Protein AF-A0AAV2SUI7-F1 (afdb_monomer_lite)

Structure (mmCIF, N/CA/C/O backbone):
data_AF-A0AAV2SUI7-F1
#
_entry.id   AF-A0AAV2SUI7-F1
#
loop_
_atom_site.group_PDB
_atom_site.id
_atom_site.type_symbol
_atom_site.label_atom_id
_atom_site.label_alt_id
_atom_site.label_comp_id
_atom_site.label_asym_id
_atom_site.label_entity_id
_atom_site.label_seq_id
_atom_site.pdbx_PDB_ins_code
_atom_site.Cartn_x
_atom_site.Cartn_y
_atom_site.Cartn_z
_atom_site.occupancy
_atom_site.B_iso_or_equiv
_atom_site.auth_seq_id
_atom_site.auth_comp_id
_atom_site.auth_asym_id
_atom_site.auth_atom_id
_atom_site.pdbx_PDB_model_num
ATOM 1 N N . VAL A 1 1 ? 4.506 -5.520 -2.808 1.00 91.69 1 VAL A N 1
ATOM 2 C CA . VAL A 1 1 ? 4.144 -6.184 -4.086 1.00 91.69 1 VAL A CA 1
ATOM 3 C C . VAL A 1 1 ? 5.423 -6.659 -4.767 1.00 91.69 1 VAL A C 1
ATOM 5 O O . VAL A 1 1 ? 6.321 -5.845 -4.960 1.00 91.69 1 VAL A O 1
ATOM 8 N N . HIS A 1 2 ? 5.551 -7.961 -5.034 1.00 95.88 2 HIS A N 1
ATOM 9 C CA . HIS A 1 2 ? 6.792 -8.618 -5.475 1.00 95.88 2 HIS A CA 1
ATOM 10 C C . HIS A 1 2 ? 6.624 -9.230 -6.876 1.00 95.88 2 HIS A C 1
ATOM 12 O O . HIS A 1 2 ? 5.511 -9.550 -7.269 1.00 95.88 2 HIS A O 1
ATOM 18 N N . MET A 1 3 ? 7.723 -9.408 -7.614 1.00 92.12 3 MET A N 1
ATOM 19 C CA . MET A 1 3 ? 7.723 -10.105 -8.909 1.00 92.12 3 MET A CA 1
ATOM 20 C C . MET A 1 3 ? 7.667 -11.638 -8.750 1.00 92.12 3 MET A C 1
ATOM 22 O O . MET A 1 3 ? 8.266 -12.158 -7.809 1.00 92.12 3 MET A O 1
ATOM 26 N N . PRO A 1 4 ? 7.059 -12.395 -9.682 1.00 94.50 4 PRO A N 1
ATOM 27 C CA . PRO A 1 4 ? 6.248 -11.938 -10.813 1.00 94.50 4 PRO A CA 1
ATOM 28 C C . PRO A 1 4 ? 4.912 -11.334 -10.355 1.00 94.50 4 PRO A C 1
ATOM 30 O O . PRO A 1 4 ? 4.345 -11.770 -9.357 1.00 94.50 4 PRO A O 1
ATOM 33 N N . GLN A 1 5 ? 4.414 -10.338 -11.095 1.00 95.06 5 GLN A N 1
ATOM 34 C CA . GLN A 1 5 ? 3.115 -9.723 -10.810 1.00 95.06 5 GLN A CA 1
ATOM 35 C C . GLN A 1 5 ? 1.976 -10.656 -11.222 1.00 95.06 5 GLN A C 1
ATOM 37 O O . GLN A 1 5 ? 2.016 -11.256 -12.297 1.00 95.06 5 GLN A O 1
ATOM 42 N N . PHE A 1 6 ? 0.946 -10.725 -10.390 1.00 96.19 6 PHE A N 1
ATOM 43 C CA . PHE A 1 6 ? -0.303 -11.411 -10.679 1.00 96.19 6 PHE A CA 1
ATOM 44 C C . PHE A 1 6 ? -1.456 -10.610 -10.087 1.00 96.19 6 PHE A C 1
ATOM 46 O O . PHE A 1 6 ? -1.266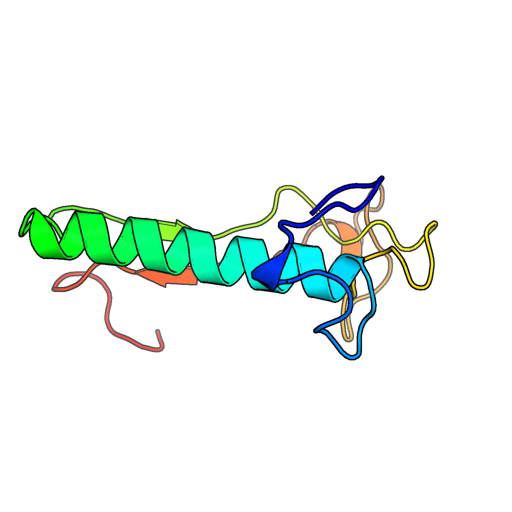 -9.861 -9.128 1.00 96.19 6 PHE A O 1
ATOM 53 N N . SER A 1 7 ? -2.635 -10.788 -10.666 1.00 97.88 7 SER A N 1
ATOM 54 C CA . SER A 1 7 ? -3.870 -10.256 -10.118 1.00 97.88 7 SER A CA 1
ATOM 55 C C . SER A 1 7 ? -5.057 -11.158 -10.447 1.00 97.88 7 SER A C 1
ATOM 57 O O . SER A 1 7 ? -4.993 -11.985 -11.364 1.00 97.88 7 SER A O 1
ATOM 59 N N . GLY A 1 8 ? -6.139 -11.003 -9.691 1.00 97.88 8 GLY A N 1
ATOM 60 C CA . GLY A 1 8 ? -7.444 -11.572 -9.987 1.00 97.88 8 GLY A CA 1
ATOM 61 C C . GLY A 1 8 ? -8.034 -11.031 -11.293 1.00 97.88 8 GLY A C 1
ATOM 62 O O . GLY A 1 8 ? -7.667 -9.958 -11.779 1.00 97.88 8 GLY A O 1
ATOM 63 N N . ALA A 1 9 ? -8.986 -11.780 -11.856 1.00 97.75 9 ALA A N 1
ATOM 64 C CA . ALA A 1 9 ? -9.595 -11.467 -13.151 1.00 97.75 9 ALA A CA 1
ATOM 65 C C . ALA A 1 9 ? -10.239 -10.071 -13.194 1.00 97.75 9 ALA A C 1
ATOM 67 O O . ALA A 1 9 ? -10.137 -9.393 -14.212 1.00 97.75 9 ALA A O 1
ATOM 68 N N . ASP A 1 10 ? -10.827 -9.622 -12.082 1.00 97.75 10 ASP A N 1
ATOM 69 C CA . ASP A 1 10 ? -11.483 -8.313 -11.978 1.00 97.75 10 ASP A CA 1
ATOM 70 C C . ASP A 1 10 ? -10.501 -7.130 -12.049 1.00 97.75 10 ASP A C 1
ATOM 72 O O . ASP A 1 10 ? -10.901 -6.009 -12.359 1.00 97.75 10 ASP A O 1
ATOM 76 N N . PHE A 1 11 ? -9.212 -7.371 -11.791 1.00 98.19 11 PHE A N 1
ATOM 77 C CA . PHE A 1 11 ? -8.166 -6.346 -11.797 1.00 98.19 11 PHE A CA 1
ATOM 78 C C . PHE A 1 11 ? -7.235 -6.456 -13.006 1.00 98.19 11 PHE A C 1
ATOM 80 O O . PHE A 1 11 ? -6.464 -5.535 -13.263 1.00 98.19 11 PHE A O 1
ATOM 87 N N . TYR A 1 12 ? -7.269 -7.562 -13.746 1.00 97.12 12 TYR A N 1
ATOM 88 C CA . TYR A 1 12 ? -6.357 -7.817 -14.856 1.00 97.12 12 TYR A CA 1
ATOM 89 C C . TYR A 1 12 ? -6.534 -6.806 -16.001 1.00 97.12 12 TYR A C 1
ATOM 91 O O . TYR A 1 12 ? -7.632 -6.641 -16.528 1.00 97.12 12 TYR A O 1
ATOM 99 N N . LEU A 1 13 ? -5.438 -6.155 -16.414 1.00 95.75 13 LEU A N 1
ATOM 100 C CA . LEU A 1 13 ? -5.407 -5.114 -17.455 1.00 95.75 13 LEU A CA 1
ATOM 101 C C . LEU A 1 13 ? -6.333 -3.921 -17.169 1.00 95.75 13 LEU A C 1
ATOM 103 O O . LEU A 1 13 ? -6.817 -3.268 -18.096 1.00 95.75 13 LEU A O 1
ATOM 107 N N . SER A 1 14 ? -6.569 -3.620 -15.892 1.00 96.44 14 SER A N 1
ATOM 108 C CA . SER A 1 14 ? -7.443 -2.516 -15.478 1.00 96.44 14 SER A CA 1
ATOM 109 C C . SER A 1 14 ? -6.663 -1.241 -15.153 1.00 96.44 14 SER A C 1
ATOM 111 O O . SER A 1 14 ? -7.176 -0.130 -15.309 1.00 96.44 14 SER A O 1
ATOM 113 N N . SER A 1 15 ? -5.407 -1.376 -14.721 1.00 96.81 15 SER A N 1
ATOM 114 C CA . SER A 1 15 ? -4.593 -0.261 -14.262 1.00 96.81 15 SER A CA 1
ATOM 115 C C . SER A 1 15 ? -3.761 0.358 -15.390 1.00 96.81 15 SER A C 1
ATOM 117 O O . SER A 1 15 ? -3.059 -0.356 -16.113 1.00 96.81 15 SER A O 1
ATOM 119 N N . PRO A 1 16 ? -3.679 1.702 -15.489 1.00 96.00 16 PRO A N 1
ATOM 120 C CA . PRO A 1 16 ? -2.774 2.363 -16.434 1.00 96.00 16 PRO A CA 1
ATOM 121 C C . PRO A 1 16 ? -1.288 2.099 -16.131 1.00 96.00 16 PRO A C 1
ATOM 123 O O . PRO A 1 16 ? -0.428 2.422 -16.946 1.00 96.00 16 PRO A O 1
ATOM 126 N N . ARG A 1 17 ? -0.962 1.519 -14.964 1.00 95.88 17 ARG A N 1
ATOM 127 C CA . ARG A 1 17 ? 0.400 1.103 -14.590 1.00 95.88 17 ARG A CA 1
ATOM 128 C C . ARG A 1 17 ? 0.714 -0.354 -14.954 1.00 95.88 17 ARG A C 1
ATOM 130 O O . ARG A 1 17 ? 1.725 -0.883 -14.495 1.00 95.88 17 ARG A O 1
ATOM 137 N N . GLY A 1 18 ? -0.130 -0.996 -15.761 1.00 95.75 18 GLY A N 1
ATOM 138 C CA . GLY A 1 18 ? 0.022 -2.397 -16.148 1.00 95.75 18 GLY A CA 1
ATOM 139 C C . GLY A 1 18 ? -0.073 -3.341 -14.948 1.00 95.75 18 GLY A C 1
ATOM 140 O O . GLY A 1 18 ? -0.625 -2.990 -13.910 1.00 95.75 18 GLY A O 1
ATOM 141 N N . GLN A 1 19 ? 0.530 -4.526 -15.065 1.00 95.81 19 GLN A N 1
ATOM 142 C CA . GLN A 1 19 ? 0.348 -5.622 -14.102 1.00 95.81 19 GLN A CA 1
ATOM 143 C C . GLN A 1 19 ? 0.737 -5.287 -12.656 1.00 95.81 19 GLN A C 1
ATOM 145 O O . GLN A 1 19 ? 0.117 -5.792 -11.726 1.00 95.81 19 GLN A O 1
ATOM 150 N N . ILE A 1 20 ? 1.751 -4.439 -12.432 1.00 96.44 20 ILE A N 1
ATOM 151 C CA . ILE A 1 20 ? 2.061 -3.999 -11.062 1.00 96.44 20 ILE A CA 1
ATOM 152 C C . ILE A 1 20 ? 0.941 -3.116 -10.505 1.00 96.44 20 ILE A C 1
ATOM 154 O O . ILE A 1 20 ? 0.626 -3.186 -9.322 1.00 96.44 20 ILE A O 1
ATOM 158 N N . GLY A 1 21 ? 0.340 -2.287 -11.357 1.00 97.69 21 GLY A N 1
ATOM 159 C CA . GLY A 1 21 ? -0.835 -1.505 -11.014 1.00 97.69 21 GLY A CA 1
ATOM 160 C C . GLY A 1 21 ? -2.022 -2.395 -10.674 1.00 97.69 21 GLY A C 1
ATOM 161 O O . GLY A 1 21 ? -2.648 -2.163 -9.650 1.00 97.69 21 GLY A O 1
ATOM 162 N N . ASP A 1 22 ? -2.265 -3.435 -11.471 1.00 97.94 22 ASP A N 1
ATOM 163 C CA . ASP A 1 22 ? -3.336 -4.408 -11.226 1.00 97.94 22 ASP A CA 1
ATOM 164 C C . ASP A 1 22 ? -3.158 -5.103 -9.862 1.00 97.94 22 ASP A C 1
ATOM 166 O O . ASP A 1 22 ? -4.084 -5.139 -9.055 1.00 97.94 22 ASP A O 1
ATOM 170 N N . ALA A 1 23 ? -1.941 -5.569 -9.557 1.00 97.81 23 ALA A N 1
ATOM 171 C CA . ALA A 1 23 ? -1.613 -6.192 -8.273 1.00 97.81 23 ALA A CA 1
ATOM 172 C C . ALA A 1 23 ? -1.752 -5.219 -7.083 1.00 97.81 23 ALA A C 1
ATOM 174 O O . ALA A 1 23 ? -2.173 -5.610 -5.994 1.00 97.81 23 ALA A O 1
ATOM 175 N N . ILE A 1 24 ? -1.397 -3.941 -7.269 1.00 97.94 24 ILE A N 1
ATOM 176 C CA . ILE A 1 24 ? -1.588 -2.900 -6.246 1.00 97.94 24 ILE A CA 1
ATOM 177 C C . ILE A 1 24 ? -3.080 -2.608 -6.040 1.00 97.94 24 ILE A C 1
ATOM 179 O O . ILE A 1 24 ? -3.501 -2.455 -4.897 1.00 97.94 24 ILE A O 1
ATOM 183 N N . SER A 1 25 ? -3.871 -2.543 -7.111 1.00 98.38 25 SER A N 1
ATOM 184 C CA . SER A 1 25 ? -5.317 -2.311 -7.037 1.00 98.38 25 SER A CA 1
ATOM 185 C C . SER A 1 25 ? -6.045 -3.448 -6.324 1.00 98.38 25 SER A C 1
ATOM 187 O O . SER A 1 25 ? -6.917 -3.186 -5.499 1.00 98.38 25 SER A O 1
ATOM 189 N N . GLU A 1 26 ? -5.656 -4.699 -6.570 1.00 98.62 26 GLU A N 1
ATOM 190 C CA . GLU A 1 26 ? -6.207 -5.837 -5.831 1.00 98.62 26 GLU A CA 1
ATOM 191 C C . GLU A 1 26 ? -5.798 -5.820 -4.352 1.00 98.62 26 GLU A C 1
ATOM 193 O O . GLU A 1 26 ? -6.629 -6.073 -3.480 1.00 98.62 26 GLU A O 1
ATOM 198 N N . LEU A 1 27 ? -4.541 -5.471 -4.043 1.00 98.44 27 LEU A N 1
ATOM 199 C CA . LEU A 1 27 ? -4.086 -5.300 -2.659 1.00 98.44 27 LEU A CA 1
ATOM 200 C C . LEU A 1 27 ? -4.897 -4.220 -1.925 1.00 98.44 27 LEU A C 1
ATOM 202 O O . LEU A 1 27 ? -5.312 -4.443 -0.789 1.00 98.44 27 LEU A O 1
ATOM 206 N N . ASP A 1 28 ? -5.125 -3.071 -2.562 1.00 98.50 28 ASP A N 1
ATOM 207 C CA . ASP A 1 28 ? -5.934 -1.978 -2.011 1.00 98.50 28 ASP A CA 1
ATOM 208 C C . ASP A 1 28 ? -7.373 -2.434 -1.725 1.00 98.50 28 ASP A C 1
ATOM 210 O O . ASP A 1 28 ? -7.877 -2.274 -0.608 1.00 98.50 28 ASP A O 1
ATOM 214 N N . TRP A 1 29 ? -8.000 -3.119 -2.686 1.00 98.62 29 TRP A N 1
ATOM 215 C CA . TRP A 1 29 ? -9.324 -3.709 -2.502 1.00 98.62 29 TRP A CA 1
ATOM 216 C C . TRP A 1 29 ? -9.359 -4.714 -1.340 1.00 98.62 29 TRP A C 1
ATOM 218 O O . TRP A 1 29 ? -10.276 -4.667 -0.514 1.00 98.62 29 TRP A O 1
ATOM 228 N N . ALA A 1 30 ? -8.354 -5.588 -1.234 1.00 98.62 30 ALA A N 1
ATOM 229 C CA . ALA A 1 30 ? -8.260 -6.591 -0.177 1.00 98.62 30 ALA A CA 1
ATOM 230 C C . ALA A 1 30 ? -8.106 -5.953 1.214 1.00 98.62 30 ALA A C 1
ATOM 232 O O . ALA A 1 30 ? -8.748 -6.396 2.169 1.00 98.62 30 ALA A O 1
ATOM 233 N N . VAL A 1 31 ? -7.322 -4.875 1.337 1.00 98.50 31 VAL A N 1
ATOM 234 C CA . VAL A 1 31 ? -7.261 -4.073 2.571 1.00 98.50 31 VAL A CA 1
ATOM 235 C C . VAL A 1 31 ? -8.646 -3.519 2.909 1.00 98.50 31 VAL A C 1
ATOM 237 O O . VAL A 1 31 ? -9.075 -3.617 4.059 1.00 98.50 31 VAL A O 1
ATOM 240 N N . GLY A 1 32 ? -9.386 -3.020 1.916 1.00 98.56 32 GLY A N 1
ATOM 241 C CA . GLY A 1 32 ? -10.779 -2.603 2.082 1.00 98.56 32 GLY A CA 1
ATOM 242 C C . GLY A 1 32 ? -11.678 -3.706 2.654 1.00 98.56 32 GLY A C 1
ATOM 243 O O . GLY A 1 32 ? -12.440 -3.443 3.585 1.00 98.56 32 GLY A O 1
ATOM 244 N N . GLN A 1 33 ? -11.546 -4.948 2.173 1.00 98.81 33 GLN A N 1
ATOM 245 C CA . GLN A 1 33 ? -12.305 -6.093 2.701 1.00 98.81 33 GLN A CA 1
ATOM 246 C C . GLN A 1 33 ? -11.982 -6.372 4.175 1.00 98.81 33 GLN A C 1
ATOM 248 O O . GLN A 1 33 ? -12.889 -6.589 4.977 1.00 98.81 33 GLN A O 1
ATOM 253 N N . VAL A 1 34 ? -10.702 -6.319 4.559 1.00 98.50 34 VAL A N 1
ATOM 254 C CA . VAL A 1 34 ? -10.283 -6.499 5.959 1.00 98.50 34 VAL A CA 1
ATOM 255 C C . VAL A 1 34 ? -10.852 -5.391 6.846 1.00 98.50 34 VAL A C 1
ATOM 257 O O . VAL A 1 34 ? -11.409 -5.671 7.906 1.00 98.50 34 VAL A O 1
ATOM 260 N N . LEU A 1 35 ? -10.758 -4.132 6.409 1.00 98.50 35 LEU A N 1
ATOM 261 C CA . LEU A 1 35 ? -11.304 -2.993 7.150 1.00 98.50 35 LEU A CA 1
ATOM 262 C C . LEU A 1 35 ? -12.825 -3.092 7.317 1.00 98.50 35 LEU A C 1
ATOM 264 O O . LEU A 1 35 ? -13.343 -2.787 8.394 1.00 98.50 35 LEU A O 1
ATOM 268 N N . GLN A 1 36 ? -13.530 -3.547 6.279 1.00 98.69 36 GLN A N 1
ATOM 269 C CA . GLN A 1 36 ? -14.969 -3.780 6.332 1.00 98.69 36 GLN A CA 1
ATOM 270 C C . GLN A 1 36 ? -15.313 -4.908 7.313 1.00 98.69 36 GLN A C 1
ATOM 272 O O . GLN A 1 36 ? -16.182 -4.723 8.157 1.00 98.69 36 GLN A O 1
ATOM 277 N N . ALA A 1 37 ? -14.572 -6.018 7.304 1.00 98.69 37 ALA A N 1
ATOM 278 C CA . ALA A 1 37 ? -14.779 -7.109 8.257 1.00 98.69 37 ALA A CA 1
ATOM 279 C C . ALA A 1 37 ? -14.566 -6.669 9.721 1.00 98.69 37 ALA A C 1
ATOM 281 O O . ALA A 1 37 ? -15.353 -7.026 10.597 1.00 98.69 37 ALA A O 1
ATOM 282 N N . ILE A 1 38 ? -13.543 -5.847 9.997 1.00 98.50 38 ILE A N 1
ATOM 283 C CA . ILE A 1 38 ? -13.312 -5.268 11.336 1.00 98.50 38 ILE A CA 1
ATOM 284 C C . ILE A 1 38 ? -14.490 -4.371 11.749 1.00 98.50 38 ILE A C 1
ATOM 286 O O . ILE A 1 38 ? -14.910 -4.382 12.911 1.00 98.50 38 ILE A O 1
ATOM 290 N N . LYS A 1 39 ? -15.028 -3.592 10.803 1.00 97.88 39 LYS A N 1
ATOM 291 C CA . LYS A 1 39 ? -16.206 -2.747 11.018 1.00 97.88 39 LYS A CA 1
ATOM 292 C C . LYS A 1 39 ? -17.452 -3.566 11.330 1.00 97.88 39 LYS A C 1
ATOM 294 O O . LYS A 1 39 ? -18.117 -3.275 12.318 1.00 97.88 39 LYS A O 1
ATOM 299 N N . ASP A 1 40 ? -17.733 -4.595 10.542 1.00 98.56 40 ASP A N 1
ATOM 300 C CA . ASP A 1 40 ? -18.911 -5.450 10.714 1.00 98.56 40 ASP A CA 1
ATOM 301 C C . ASP A 1 40 ? -18.860 -6.237 12.032 1.00 98.56 40 ASP A C 1
ATOM 303 O O . ASP A 1 40 ? -19.891 -6.496 12.653 1.00 98.56 40 ASP A O 1
ATOM 307 N N . ALA A 1 41 ? -17.654 -6.538 12.520 1.00 98.50 41 ALA A N 1
ATOM 308 C CA . ALA A 1 41 ? -17.425 -7.116 13.841 1.00 98.50 41 ALA A CA 1
ATOM 309 C C . ALA A 1 41 ? -17.554 -6.107 15.005 1.00 98.50 41 ALA A C 1
ATOM 311 O O . ALA A 1 41 ? -17.384 -6.495 16.159 1.00 98.50 41 ALA A O 1
ATOM 312 N N . ASN A 1 42 ? -17.829 -4.824 14.733 1.00 98.00 42 ASN A N 1
ATOM 313 C CA . ASN A 1 42 ? -17.833 -3.724 15.709 1.00 98.00 42 ASN A CA 1
ATOM 314 C C . ASN A 1 42 ? -16.524 -3.617 16.521 1.00 98.00 42 ASN A C 1
ATOM 316 O O . ASN A 1 42 ? -16.531 -3.224 17.685 1.00 98.00 42 ASN A O 1
ATOM 320 N N . ALA A 1 43 ? -15.386 -3.965 15.912 1.00 98.12 43 ALA A N 1
ATOM 321 C CA . ALA A 1 43 ? -14.095 -4.061 16.596 1.00 98.12 43 ALA A CA 1
ATOM 322 C C . ALA A 1 43 ? -13.148 -2.881 16.307 1.00 98.12 43 ALA A C 1
ATOM 324 O O . ALA A 1 43 ? -11.992 -2.903 16.731 1.00 98.12 43 ALA A O 1
ATOM 325 N N . GLN A 1 44 ? -13.607 -1.852 15.587 1.00 97.38 44 GLN A N 1
ATOM 326 C CA . GLN A 1 44 ? -12.743 -0.777 15.077 1.00 97.38 44 GLN A CA 1
ATOM 327 C C . GLN A 1 44 ? -12.020 -0.000 16.187 1.00 97.38 44 GLN A C 1
ATOM 329 O O . GLN A 1 44 ? -10.835 0.282 16.057 1.00 97.38 44 GLN A O 1
ATOM 334 N N . GLU A 1 45 ? -12.697 0.308 17.295 1.00 97.12 45 GLU A N 1
ATOM 335 C CA . GLU A 1 45 ? -12.099 1.053 18.418 1.00 97.12 45 GLU A CA 1
ATOM 336 C C . GLU A 1 45 ? -11.129 0.209 19.258 1.00 97.12 45 GLU A C 1
ATOM 338 O O . GLU A 1 45 ? -10.351 0.754 20.034 1.00 97.12 45 GLU A O 1
ATOM 343 N N . ASN A 1 46 ? -11.129 -1.116 19.088 1.00 97.88 46 ASN A N 1
ATOM 344 C CA . ASN A 1 46 ? -10.235 -2.040 19.792 1.00 97.88 46 ASN A CA 1
ATOM 345 C C . ASN A 1 46 ? -9.242 -2.739 18.846 1.00 97.88 46 ASN A C 1
ATOM 347 O O . ASN A 1 46 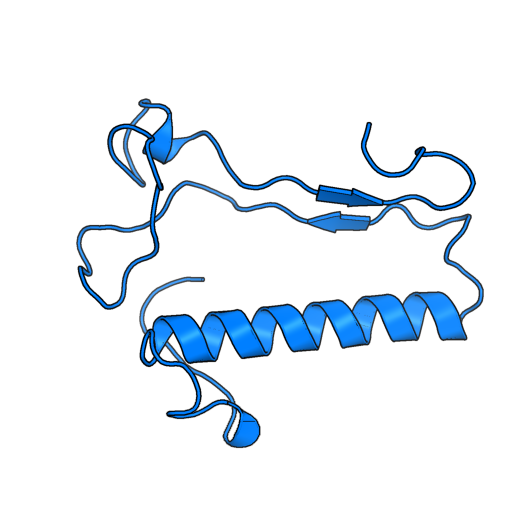? -8.634 -3.745 19.207 1.00 97.88 46 ASN A O 1
ATOM 351 N N . THR A 1 47 ? -9.091 -2.229 17.621 1.00 98.38 47 THR A N 1
ATOM 352 C CA . THR A 1 47 ? -8.179 -2.784 16.620 1.00 98.38 47 THR A CA 1
ATOM 353 C C . THR A 1 47 ? -7.302 -1.676 16.059 1.00 98.38 47 THR A C 1
ATOM 355 O O . THR A 1 47 ? -7.793 -0.735 15.439 1.00 98.38 47 THR A O 1
ATOM 358 N N . ILE A 1 48 ? -5.988 -1.815 16.234 1.00 98.19 48 ILE A N 1
ATOM 359 C CA . ILE A 1 48 ? -5.009 -1.006 15.511 1.00 98.19 48 ILE A CA 1
ATOM 360 C C . ILE A 1 48 ? -4.734 -1.646 14.152 1.00 98.19 48 ILE A C 1
ATOM 362 O O . ILE A 1 48 ? -4.416 -2.832 14.064 1.00 9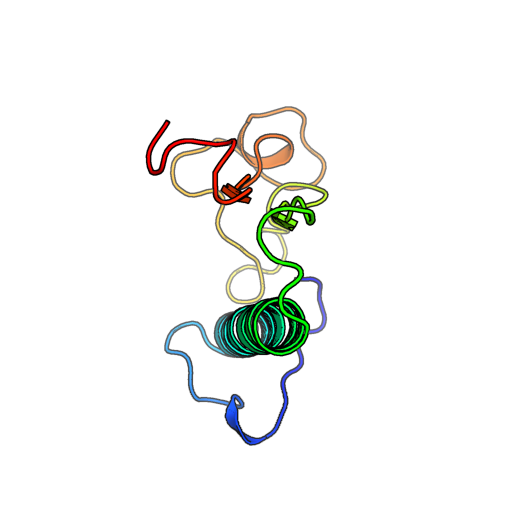8.19 48 ILE A O 1
ATOM 366 N N . VAL A 1 49 ? -4.832 -0.853 13.088 1.00 98.31 49 VAL A N 1
ATOM 367 C CA . VAL A 1 49 ? -4.427 -1.272 11.745 1.00 98.31 49 VAL A CA 1
ATOM 368 C C . VAL A 1 49 ? -3.227 -0.442 11.325 1.00 98.31 49 VAL A C 1
ATOM 370 O O . VAL A 1 49 ? -3.295 0.786 11.282 1.00 98.31 49 VAL A O 1
ATOM 373 N N . TRP A 1 50 ? -2.128 -1.122 11.004 1.00 98.19 50 TRP A N 1
ATOM 374 C CA . TRP A 1 50 ? -0.905 -0.512 10.496 1.00 98.19 50 TRP A CA 1
ATOM 375 C C . TRP A 1 50 ? -0.560 -1.127 9.142 1.00 98.19 50 TRP A C 1
ATOM 377 O O . TRP A 1 50 ? -0.231 -2.307 9.043 1.00 98.19 50 TRP A O 1
ATOM 387 N N . PHE A 1 51 ? -0.634 -0.311 8.097 1.00 98.44 51 PHE A N 1
ATOM 388 C CA . PHE A 1 51 ? -0.192 -0.657 6.756 1.00 98.44 51 PHE A CA 1
ATOM 389 C C . PHE A 1 51 ? 1.230 -0.144 6.509 1.00 98.44 51 PHE A C 1
ATOM 391 O O . PHE A 1 51 ? 1.512 1.033 6.749 1.00 98.44 51 PHE A O 1
ATOM 398 N N . SER A 1 52 ? 2.115 -1.015 6.020 1.00 98.25 52 SER A N 1
ATOM 399 C CA . SER A 1 52 ? 3.504 -0.677 5.695 1.00 98.25 52 SER A CA 1
ATOM 400 C C . SER A 1 52 ? 4.073 -1.589 4.596 1.00 98.25 52 SER A C 1
ATOM 402 O O . SER A 1 52 ? 3.395 -2.497 4.117 1.00 98.25 52 SER A O 1
ATOM 404 N N . SER A 1 53 ? 5.325 -1.348 4.203 1.00 98.25 53 SER A N 1
ATOM 405 C CA . SER A 1 53 ? 6.119 -2.198 3.305 1.00 98.25 53 SER A CA 1
ATOM 406 C C . SER A 1 53 ? 7.388 -2.685 4.013 1.00 98.25 53 SER A C 1
ATOM 408 O O . SER A 1 53 ? 7.868 -2.046 4.944 1.00 98.25 53 SER A O 1
ATOM 410 N N . ASP A 1 54 ? 7.946 -3.806 3.564 1.00 98.12 54 ASP A N 1
ATOM 411 C CA . ASP A 1 54 ? 9.175 -4.408 4.100 1.00 98.12 54 ASP A CA 1
ATOM 412 C C . ASP A 1 54 ? 10.450 -3.653 3.679 1.00 98.12 54 ASP A C 1
ATOM 414 O O . ASP A 1 54 ? 11.392 -3.511 4.455 1.00 98.12 54 ASP A O 1
ATOM 418 N N . ASN A 1 55 ? 10.471 -3.146 2.448 1.00 98.38 55 ASN A N 1
ATOM 419 C CA . ASN A 1 55 ? 11.538 -2.335 1.866 1.00 98.38 55 ASN A CA 1
ATOM 420 C C . ASN A 1 55 ? 10.999 -1.427 0.746 1.00 98.38 55 ASN A C 1
ATOM 422 O O . ASN A 1 55 ? 9.828 -1.504 0.361 1.00 98.38 55 ASN A O 1
ATOM 426 N N . GLY A 1 56 ? 11.882 -0.603 0.176 1.00 98.38 56 GLY A N 1
ATOM 427 C CA . GLY A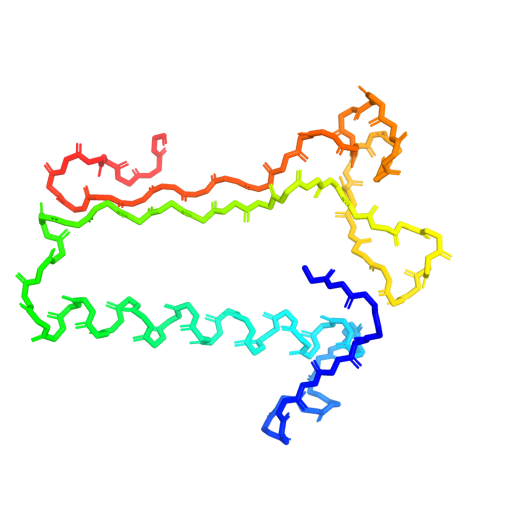 1 56 ? 11.635 0.172 -1.040 1.00 98.38 56 GLY A CA 1
ATOM 428 C C . GLY A 1 56 ? 11.365 -0.676 -2.296 1.00 98.38 56 GLY A C 1
ATOM 429 O O . GLY A 1 56 ? 11.432 -1.907 -2.257 1.00 98.38 56 GLY A O 1
ATOM 430 N N . PRO A 1 57 ? 11.061 -0.046 -3.443 1.00 97.88 57 PRO A N 1
ATOM 431 C CA . PRO A 1 57 ? 10.703 -0.753 -4.670 1.00 97.88 57 PRO A CA 1
ATOM 432 C C . PRO A 1 57 ? 11.893 -1.487 -5.298 1.00 97.88 57 PRO A C 1
ATOM 434 O O . PRO A 1 57 ? 13.025 -1.008 -5.264 1.00 97.88 57 PRO A O 1
ATOM 437 N N . ALA A 1 58 ? 11.624 -2.611 -5.962 1.00 96.56 58 ALA A N 1
ATOM 438 C CA . ALA A 1 58 ? 12.593 -3.288 -6.823 1.00 96.56 58 ALA A CA 1
ATOM 439 C C . ALA A 1 58 ? 12.629 -2.626 -8.216 1.00 96.56 58 ALA A C 1
ATOM 441 O O . ALA A 1 58 ? 11.913 -3.037 -9.129 1.00 96.56 58 ALA A O 1
ATOM 442 N N . MET A 1 59 ? 13.420 -1.556 -8.366 1.00 93.12 59 MET A N 1
ATOM 443 C CA . MET A 1 59 ? 13.504 -0.779 -9.618 1.00 93.12 59 MET A CA 1
ATOM 444 C C . MET A 1 59 ? 14.227 -1.507 -10.764 1.00 93.12 59 MET A C 1
ATOM 446 O O . MET A 1 59 ? 14.072 -1.110 -11.918 1.00 93.12 59 MET A O 1
ATOM 450 N N . GLU A 1 60 ? 14.967 -2.585 -10.481 1.00 93.56 60 GLU A N 1
ATOM 451 C CA . GLU A 1 60 ? 15.594 -3.442 -11.504 1.00 93.56 60 GLU A CA 1
ATOM 452 C C . GLU A 1 60 ? 14.586 -4.067 -12.484 1.00 93.56 60 GLU A C 1
ATOM 454 O O . GLU A 1 60 ? 14.946 -4.410 -13.605 1.00 93.56 60 GLU A O 1
ATOM 459 N N . PHE A 1 61 ? 13.309 -4.160 -12.097 1.00 93.81 61 PHE A N 1
ATOM 460 C CA . PHE A 1 61 ? 12.231 -4.673 -12.946 1.00 93.81 61 PHE A CA 1
ATOM 461 C C . PHE A 1 61 ? 11.525 -3.585 -13.768 1.00 93.81 61 PHE A C 1
ATOM 463 O O . PHE A 1 61 ? 10.488 -3.845 -14.380 1.00 93.81 61 PHE A O 1
ATOM 470 N N . HIS A 1 62 ? 12.073 -2.366 -13.798 1.00 91.00 62 HIS A N 1
ATOM 471 C CA . HIS A 1 62 ? 11.578 -1.237 -14.586 1.00 91.00 62 HIS A CA 1
ATOM 472 C C . HIS A 1 62 ? 10.062 -1.020 -14.420 1.00 91.00 62 HIS A C 1
ATOM 474 O O . HIS A 1 62 ? 9.595 -0.702 -13.330 1.00 91.00 62 HIS A O 1
ATOM 480 N N . GLN A 1 63 ? 9.284 -1.209 -15.491 1.00 89.62 63 GLN A N 1
ATOM 481 C CA . GLN A 1 63 ? 7.834 -0.985 -15.519 1.00 89.62 63 GLN A CA 1
ATOM 482 C C . GLN A 1 63 ? 7.057 -1.971 -14.631 1.00 89.62 63 GLN A C 1
ATOM 484 O O . GLN A 1 63 ? 5.940 -1.675 -14.219 1.00 89.62 63 GLN A O 1
ATOM 489 N N . HIS A 1 64 ? 7.663 -3.114 -14.298 1.00 91.50 64 HIS A N 1
ATOM 490 C CA . HIS A 1 64 ? 7.105 -4.119 -13.393 1.00 91.50 64 HIS A CA 1
ATOM 491 C C . HIS A 1 64 ? 7.566 -3.933 -11.934 1.00 91.50 64 HIS A C 1
ATOM 493 O O . HIS A 1 64 ? 7.217 -4.738 -11.066 1.00 91.50 64 HIS A O 1
ATOM 499 N N . GLY A 1 65 ? 8.358 -2.888 -11.666 1.00 93.69 65 GLY A N 1
ATOM 500 C CA . GLY A 1 65 ? 8.817 -2.468 -10.345 1.00 93.69 65 GLY A CA 1
ATOM 501 C C . GLY A 1 65 ? 8.012 -1.294 -9.775 1.00 93.69 65 GLY A C 1
ATOM 502 O O . GLY A 1 65 ? 7.305 -0.569 -10.479 1.00 93.69 65 GLY A O 1
ATOM 503 N N . GLY A 1 66 ? 8.099 -1.110 -8.455 1.00 95.69 66 GLY A N 1
ATOM 504 C CA . GLY A 1 66 ? 7.464 0.016 -7.763 1.00 95.69 66 GLY A CA 1
ATOM 505 C C . GLY A 1 66 ? 8.159 1.360 -8.036 1.00 95.69 66 GLY A C 1
ATOM 506 O O . GLY A 1 66 ? 9.107 1.444 -8.810 1.00 95.69 66 GLY A O 1
ATOM 507 N N . SER A 1 67 ? 7.708 2.420 -7.363 1.00 96.38 67 SER A N 1
ATOM 508 C CA . SER A 1 67 ? 8.313 3.757 -7.449 1.00 96.38 67 SER A CA 1
ATOM 509 C C . SER A 1 67 ? 8.762 4.233 -6.072 1.00 96.38 67 SER A C 1
ATOM 511 O O . SER A 1 67 ? 8.029 4.065 -5.100 1.00 96.38 67 SER A O 1
ATOM 513 N N . ALA A 1 68 ? 9.953 4.832 -5.998 1.00 97.56 68 ALA A N 1
ATOM 514 C CA . ALA A 1 68 ? 10.470 5.476 -4.788 1.00 97.56 68 ALA A CA 1
ATOM 515 C C . ALA A 1 68 ? 10.063 6.964 -4.719 1.00 97.56 68 ALA A C 1
ATOM 517 O O . ALA A 1 68 ? 10.450 7.684 -3.800 1.00 97.56 68 ALA A O 1
ATOM 518 N N . GLY A 1 69 ? 9.295 7.448 -5.703 1.00 97.06 69 GLY A N 1
ATOM 519 C CA . GLY A 1 69 ? 8.940 8.856 -5.832 1.00 97.06 69 GLY A CA 1
ATOM 520 C C . GLY A 1 69 ? 10.182 9.731 -6.010 1.00 97.06 69 GLY A C 1
ATOM 521 O O . GLY A 1 69 ? 10.990 9.497 -6.903 1.00 97.06 69 GLY A O 1
ATOM 522 N N . LEU A 1 70 ? 10.326 10.740 -5.149 1.00 98.00 70 LEU A N 1
ATOM 523 C CA . LEU A 1 70 ? 11.457 11.677 -5.157 1.00 98.00 70 LEU A CA 1
ATOM 524 C C . LEU A 1 70 ? 12.699 11.135 -4.424 1.00 98.00 70 LEU A C 1
ATOM 526 O O . LEU A 1 70 ? 13.724 11.813 -4.365 1.00 98.00 70 LEU A O 1
ATOM 530 N N . LEU A 1 71 ? 12.602 9.952 -3.810 1.00 98.38 71 LEU A N 1
ATOM 531 C CA . LEU A 1 71 ? 13.653 9.406 -2.959 1.00 98.38 71 LEU A CA 1
ATOM 532 C C . LEU A 1 71 ? 14.765 8.754 -3.784 1.00 98.38 71 LEU A C 1
ATOM 534 O O . LEU A 1 71 ? 14.553 8.217 -4.871 1.00 98.38 71 LEU A O 1
ATOM 538 N N . ARG A 1 72 ? 15.979 8.781 -3.233 1.00 98.12 72 ARG A N 1
ATOM 539 C CA . ARG A 1 72 ? 17.168 8.230 -3.883 1.00 98.12 72 ARG A CA 1
ATOM 540 C C . ARG A 1 72 ? 17.236 6.707 -3.733 1.00 98.12 72 ARG A C 1
ATOM 542 O O . ARG A 1 72 ? 17.158 6.201 -2.617 1.00 98.12 72 ARG A O 1
ATOM 549 N N . CYS A 1 73 ? 17.519 6.015 -4.839 1.00 97.81 73 CYS A N 1
ATOM 550 C CA . CYS A 1 73 ? 17.716 4.560 -4.924 1.00 97.81 73 CYS A CA 1
ATOM 551 C C . CYS A 1 73 ? 16.485 3.733 -4.484 1.00 97.81 73 CYS A C 1
ATOM 553 O O . CYS A 1 73 ? 15.359 4.204 -4.594 1.00 97.81 73 CYS A O 1
ATOM 555 N N . ALA A 1 74 ? 16.690 2.456 -4.148 1.00 97.94 74 ALA A N 1
ATOM 556 C CA . ALA A 1 74 ? 15.663 1.409 -4.129 1.00 97.94 74 ALA A CA 1
ATOM 557 C C . ALA A 1 74 ? 16.046 0.243 -3.199 1.00 97.94 74 ALA A C 1
ATOM 559 O O . ALA A 1 74 ? 17.043 0.329 -2.469 1.00 97.94 74 ALA A O 1
ATOM 560 N N . LYS A 1 75 ? 15.253 -0.841 -3.235 1.00 98.31 75 LYS A N 1
ATOM 561 C CA . LYS A 1 75 ? 15.517 -2.122 -2.561 1.00 98.31 75 LYS A CA 1
ATOM 562 C C . LYS A 1 75 ? 17.002 -2.504 -2.626 1.00 98.31 75 LYS A C 1
ATOM 564 O O . LYS A 1 75 ? 17.644 -2.370 -3.663 1.00 98.31 75 LYS A O 1
ATOM 569 N N . GLY A 1 76 ? 17.539 -2.979 -1.502 1.00 98.00 76 GLY A N 1
ATOM 570 C CA . GLY A 1 76 ? 18.941 -3.399 -1.386 1.00 98.00 76 GLY A CA 1
ATOM 571 C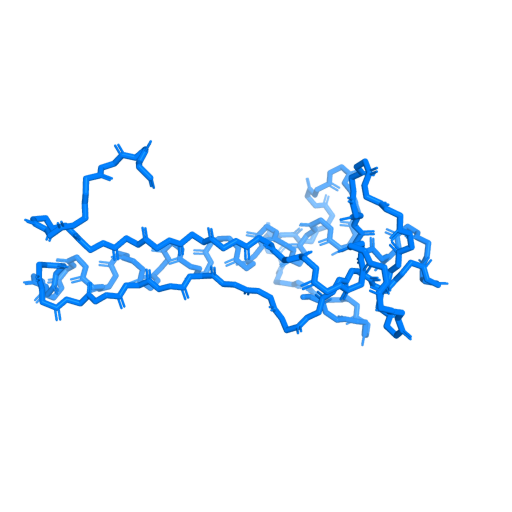 C . GLY A 1 76 ? 19.935 -2.265 -1.118 1.00 98.00 76 GLY A C 1
ATOM 572 O O . GLY A 1 76 ? 21.128 -2.525 -0.990 1.00 98.00 76 GLY A O 1
ATOM 573 N N . THR A 1 77 ? 19.471 -1.019 -0.993 1.00 98.38 77 THR A N 1
ATOM 574 C CA . THR A 1 77 ? 20.315 0.130 -0.631 1.00 98.38 77 THR A CA 1
ATOM 575 C C . THR A 1 77 ? 19.894 0.738 0.704 1.00 98.38 77 THR A C 1
ATOM 577 O O . THR A 1 77 ? 18.755 0.582 1.134 1.00 98.38 77 THR A O 1
ATOM 580 N N . THR A 1 78 ? 20.809 1.463 1.349 1.00 98.44 78 THR A N 1
ATOM 581 C CA . THR A 1 78 ? 20.557 2.200 2.602 1.00 98.44 78 THR A CA 1
ATOM 582 C C . THR A 1 78 ? 20.161 3.662 2.381 1.00 98.44 78 THR A C 1
ATOM 584 O O . THR A 1 78 ? 20.007 4.413 3.340 1.00 98.44 78 THR A O 1
ATOM 587 N N . PHE A 1 79 ? 19.993 4.090 1.126 1.00 98.62 79 PHE A N 1
ATOM 588 C CA . PHE A 1 79 ? 19.399 5.391 0.825 1.00 98.62 79 PHE A CA 1
ATOM 589 C C . PHE A 1 79 ? 17.895 5.373 1.117 1.00 98.62 79 PHE A C 1
ATOM 591 O O . PHE A 1 79 ? 17.276 4.310 1.149 1.00 98.62 79 PHE A O 1
ATOM 598 N N . ASP A 1 80 ? 17.292 6.556 1.264 1.00 98.69 80 ASP A N 1
ATOM 599 C CA . AS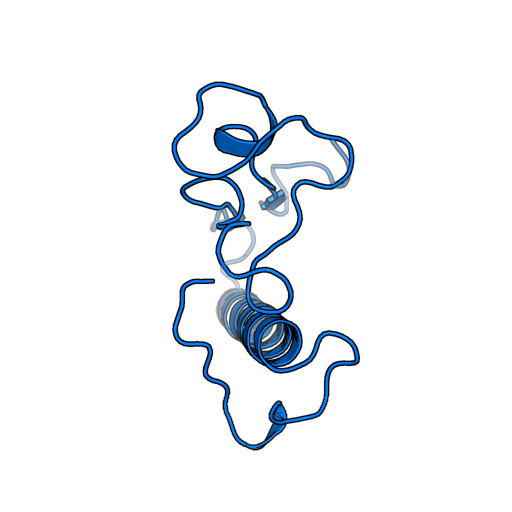P A 1 80 ? 15.871 6.699 1.602 1.00 98.69 80 ASP A CA 1
ATOM 600 C C . ASP A 1 80 ? 14.939 5.873 0.709 1.00 98.69 80 ASP A C 1
ATOM 602 O O . ASP A 1 80 ? 14.008 5.263 1.215 1.00 98.69 80 ASP A O 1
ATOM 606 N N . GLY A 1 81 ? 15.187 5.787 -0.598 1.00 98.56 81 GLY A N 1
ATOM 607 C CA . GLY A 1 81 ? 14.335 5.008 -1.496 1.00 98.56 81 GLY A CA 1
ATOM 608 C C . GLY A 1 81 ? 14.410 3.495 -1.270 1.00 98.56 81 GLY A C 1
ATOM 609 O O . GLY A 1 81 ? 13.555 2.774 -1.767 1.00 98.56 81 GLY A O 1
ATOM 610 N N . GLY A 1 82 ? 15.402 2.997 -0.525 1.00 98.50 82 GLY A N 1
ATOM 611 C CA . GLY A 1 82 ? 15.511 1.596 -0.119 1.00 98.50 82 GLY A CA 1
ATOM 612 C C . GLY A 1 82 ? 14.888 1.270 1.237 1.00 98.50 82 GLY A C 1
ATOM 613 O O . GLY A 1 82 ? 14.398 0.153 1.405 1.00 98.50 82 GLY A O 1
ATOM 614 N N . ILE A 1 83 ? 14.874 2.227 2.173 1.00 98.44 83 ILE A N 1
ATOM 615 C CA . ILE A 1 83 ? 14.498 1.983 3.580 1.00 98.44 83 ILE A CA 1
ATOM 616 C C . ILE A 1 83 ? 13.291 2.790 4.073 1.00 98.44 83 ILE A C 1
ATOM 618 O O . ILE A 1 83 ? 12.661 2.403 5.053 1.00 98.44 83 ILE A O 1
ATOM 622 N N . ARG A 1 84 ? 12.948 3.911 3.427 1.00 98.62 84 ARG A N 1
ATOM 623 C CA . ARG A 1 84 ? 11.771 4.713 3.775 1.00 98.62 84 ARG A CA 1
ATOM 624 C C . ARG A 1 84 ? 10.563 4.150 3.038 1.00 98.62 84 ARG A C 1
ATOM 626 O O . ARG A 1 84 ? 10.531 4.129 1.810 1.00 98.62 84 ARG A O 1
ATOM 633 N N . VAL A 1 85 ? 9.563 3.717 3.796 1.00 98.50 85 VAL A N 1
ATOM 634 C CA . VAL A 1 85 ? 8.376 3.025 3.280 1.00 98.50 85 VAL A CA 1
ATOM 635 C C . VAL A 1 85 ? 7.096 3.813 3.571 1.00 98.50 85 VAL A C 1
ATOM 637 O O . VAL A 1 85 ? 7.075 4.607 4.516 1.00 98.50 85 VAL A O 1
ATOM 640 N N . PRO A 1 86 ? 6.020 3.619 2.782 1.00 97.69 86 PRO A N 1
ATOM 641 C CA . PRO A 1 86 ? 4.693 4.091 3.162 1.00 97.69 86 PRO A CA 1
ATOM 642 C C . PRO A 1 86 ? 4.323 3.511 4.525 1.00 97.69 86 PRO A C 1
ATOM 644 O O . PRO A 1 86 ? 4.550 2.329 4.759 1.00 97.69 86 PRO A O 1
ATOM 647 N N . SER A 1 87 ? 3.758 4.327 5.407 1.00 97.62 87 SER A N 1
ATOM 648 C CA . SER A 1 87 ? 3.319 3.885 6.728 1.00 97.62 87 SER A CA 1
ATOM 649 C C . SER A 1 87 ? 2.046 4.628 7.095 1.00 97.62 87 SER A C 1
ATOM 651 O O . SER A 1 87 ? 2.066 5.847 7.252 1.00 97.62 87 SER A O 1
ATOM 653 N N . ILE A 1 88 ? 0.942 3.896 7.208 1.00 97.75 88 ILE A N 1
ATOM 654 C CA . ILE A 1 88 ? -0.369 4.436 7.576 1.00 97.75 88 ILE A CA 1
ATOM 655 C C . ILE A 1 88 ? -0.849 3.663 8.794 1.00 97.75 88 ILE A C 1
ATOM 657 O O . ILE A 1 88 ? -0.908 2.434 8.762 1.00 97.75 88 ILE A O 1
ATOM 661 N N . VAL A 1 89 ? -1.202 4.381 9.856 1.00 97.75 89 VAL A N 1
ATOM 662 C CA . VAL A 1 89 ? -1.749 3.793 11.079 1.00 97.75 89 VAL A CA 1
ATOM 663 C C . VAL A 1 89 ? -3.126 4.387 11.326 1.00 97.75 89 VAL A C 1
ATOM 665 O O . VAL A 1 89 ? -3.298 5.603 11.286 1.00 97.75 89 VAL A O 1
ATOM 668 N N . THR A 1 90 ? -4.109 3.532 11.586 1.00 96.94 90 THR A N 1
ATOM 669 C CA . THR A 1 90 ? -5.450 3.944 11.992 1.00 96.94 90 THR A CA 1
ATOM 670 C C . THR A 1 90 ? -5.878 3.183 13.236 1.00 96.94 90 THR A C 1
ATOM 672 O O . THR A 1 90 ? -5.686 1.971 13.350 1.00 96.94 90 THR A O 1
ATOM 675 N N . TRP A 1 91 ? -6.437 3.927 14.186 1.00 97.75 91 TRP A N 1
ATOM 676 C CA . TRP A 1 91 ? -7.068 3.394 15.383 1.00 97.75 91 TRP A CA 1
ATOM 677 C C . TRP A 1 91 ? -8.153 4.381 15.833 1.00 97.75 91 TRP A C 1
ATOM 679 O O . TRP A 1 91 ? -7.851 5.348 16.542 1.00 97.75 91 TRP A O 1
ATOM 689 N N . PRO A 1 92 ? -9.403 4.199 15.370 1.00 96.25 92 PRO A N 1
ATOM 690 C CA . PRO A 1 92 ? -10.522 5.072 15.712 1.00 96.25 92 PRO A CA 1
ATOM 691 C C . PRO A 1 92 ? -10.669 5.281 17.223 1.00 96.25 92 PRO A C 1
ATOM 693 O O . PRO A 1 92 ? -10.468 4.357 18.005 1.00 96.25 92 PRO A O 1
ATOM 696 N N . GLY A 1 93 ? -10.967 6.517 17.630 1.00 95.25 93 GLY A N 1
ATOM 697 C CA . GLY A 1 93 ? -11.048 6.925 19.040 1.00 95.25 93 GLY A CA 1
ATOM 698 C C . GLY A 1 93 ? -9.695 7.179 19.722 1.00 95.25 93 GLY A C 1
ATOM 699 O O . GLY A 1 93 ? -9.647 7.919 20.702 1.00 95.25 93 GLY A O 1
ATOM 700 N N . THR A 1 94 ? -8.596 6.653 19.171 1.00 97.50 94 THR A N 1
ATOM 701 C CA . THR A 1 94 ? -7.247 6.764 19.756 1.00 97.50 94 THR A CA 1
ATOM 702 C C . THR A 1 94 ? -6.325 7.665 18.934 1.00 97.50 94 THR A C 1
ATOM 704 O O . THR A 1 94 ? -5.747 8.618 19.457 1.00 97.50 94 THR A O 1
ATOM 707 N N . ILE A 1 95 ? -6.193 7.391 17.634 1.00 97.38 95 ILE A N 1
ATOM 708 C CA . ILE A 1 95 ? -5.353 8.158 16.705 1.00 97.38 95 ILE A CA 1
ATOM 709 C C . ILE A 1 95 ? -6.227 9.180 15.975 1.00 97.38 95 ILE A C 1
ATOM 711 O O . ILE A 1 95 ? -7.252 8.835 15.385 1.00 97.38 95 ILE A O 1
ATOM 715 N N . LYS A 1 96 ? -5.819 10.453 16.004 1.00 96.56 96 LYS A N 1
ATOM 716 C CA . LYS A 1 96 ? -6.518 11.528 15.287 1.00 96.56 96 LYS A CA 1
ATOM 717 C C . LYS A 1 96 ? -6.212 11.437 13.784 1.00 96.56 96 LYS A C 1
ATOM 719 O O . LYS A 1 96 ? -5.055 11.254 13.420 1.00 96.56 96 LYS A O 1
ATOM 724 N N . PRO A 1 97 ? -7.202 11.596 12.890 1.00 96.06 97 PRO A N 1
ATOM 725 C CA . PRO A 1 97 ? -6.938 11.620 11.454 1.00 96.06 97 PRO A CA 1
ATOM 726 C C . PRO A 1 97 ? -5.964 12.742 11.062 1.00 96.06 97 PRO A C 1
ATOM 728 O O . PRO A 1 97 ? -6.127 13.880 11.501 1.00 96.06 97 PRO A O 1
ATOM 731 N N . GLY A 1 98 ? -4.988 12.429 10.204 1.00 92.75 98 GLY A N 1
ATOM 732 C CA . GLY A 1 98 ? -4.062 13.413 9.627 1.00 92.75 98 GLY A CA 1
ATOM 733 C C . GLY A 1 98 ? -2.926 13.880 10.544 1.00 92.75 98 GLY A C 1
ATOM 734 O O . GLY A 1 98 ? -2.337 14.923 10.263 1.00 92.75 98 GLY A O 1
ATOM 735 N N . THR A 1 99 ? -2.636 13.148 11.622 1.00 79.75 99 THR A N 1
ATOM 736 C CA . THR A 1 99 ? -1.488 13.400 12.513 1.00 79.75 99 THR A CA 1
ATOM 737 C C . THR A 1 99 ? -0.302 12.505 12.220 1.00 79.75 99 THR A C 1
ATOM 739 O O . THR A 1 99 ? -0.553 11.336 11.852 1.00 79.75 99 THR A O 1
#

InterPro domains:
  IPR000917 Sulfatase, N-terminal [PF00884] (15-97)
  IPR017850 Alkaline-phosphatase-like, core domain superfamily [G3DSA:3.40.720.10] (1-98)
  IPR017850 Alkaline-phosphatase-like, core domain superfamily [SSF53649] (1-98)
  IPR050738 Sulfatase enzyme [PTHR42693] (1-99)

Organism: Meganyctiphanes norvegica (NCBI:txid48144)

Secondary structure (DSSP, 8-state):
--SSP---TTTTTTSTTHHHHHHHHHHHHHHHHHHHHHHHTT-GGG--EEEE-SSS--GGGGGGS---TTSS--TTSSSHHHH---EEEE-TTTSPTT-

pLDDT: mean 96.93, std 2.59, range [79.75, 98.81]

Radius of gyration: 15.78 Å; chains: 1; bounding box: 40×25×37 Å

Sequence (99 aa):
VHMPQFSGADFYLSSPRGQIGDAISELDWAVGQVLQAIKDANAQENTIVWFSSDNGPAMEFHQHGGSAGLLRCAKGTTFDGGIRVPSIVTWPGTIKPGT

Foldseek 3Di:
DDPPADADPVLAPVDPLHRLRSSVVRVVVVVVVVVVVCVVVVNQQVDKDKDKDPWAWPCVVPSSIDDLPPWPDGDPDPGCNTHPMDIDIDHPPPDDPPD